Protein AF-A0A1U7JDV9-F1 (afdb_monomer)

Organism: NCBI:txid197461

Secondary structure (DSSP, 8-state):
--SSSGGG--TTSS--HHHHHHHHHHHHHTT-HHHHHHHHHHHTTS-HHHHHHHHHHHHHHHHHHHH----

Mean predicted aligned error: 9.72 Å

Nearest PDB structures (foldseek):
  3e4b-assembly1_A  TM=8.315E-01  e=5.655E-01  Pseudomonas fluorescens
  6deh-assembly2_B  TM=9.400E-01  e=1.363E+00  Legionella pneumophila subsp. pneumophila str. Philadelphia 1
  3e4b-assembly4_D  TM=7.836E-01  e=1.060E+00  Pseudomonas fluorescens
  7ula-assembly1_B  TM=7.795E-01  e=1.645E+00  Pseudomonas putida

pLDDT: mean 75.43, std 18.72, range [34.53, 91.12]

Structure (mmCIF, N/CA/C/O backbone):
data_AF-A0A1U7JDV9-F1
#
_entry.id   AF-A0A1U7JDV9-F1
#
loop_
_atom_site.group_PDB
_atom_site.id
_atom_site.type_symbol
_atom_site.label_atom_id
_atom_site.label_alt_id
_atom_site.label_comp_id
_atom_site.label_asym_id
_atom_site.label_entity_id
_atom_site.label_seq_id
_atom_site.pdbx_PDB_ins_code
_atom_site.Cartn_x
_atom_site.Cartn_y
_atom_site.Cartn_z
_atom_site.occupancy
_atom_site.B_iso_or_equiv
_atom_site.auth_seq_id
_atom_site.auth_comp_id
_atom_site.auth_asym_id
_atom_site.auth_atom_id
_atom_site.pdbx_PDB_model_num
ATOM 1 N N . MET A 1 1 ? 17.973 2.369 -5.785 1.00 42.75 1 MET A N 1
ATOM 2 C CA . MET A 1 1 ? 17.181 1.493 -4.887 1.00 42.75 1 MET A CA 1
ATOM 3 C C . MET A 1 1 ? 17.172 2.040 -3.450 1.00 42.75 1 MET A C 1
ATOM 5 O O . MET A 1 1 ? 17.617 1.366 -2.535 1.00 42.75 1 MET A O 1
ATOM 9 N N . ARG A 1 2 ? 16.726 3.286 -3.222 1.00 52.22 2 ARG A N 1
ATOM 10 C CA . ARG A 1 2 ? 16.697 3.900 -1.873 1.00 52.22 2 ARG A CA 1
ATOM 11 C C . ARG A 1 2 ? 15.592 4.957 -1.781 1.00 52.22 2 ARG A C 1
ATOM 13 O O . ARG A 1 2 ? 15.872 6.125 -1.576 1.00 52.22 2 ARG A O 1
ATOM 20 N N . ARG A 1 3 ? 14.346 4.574 -2.072 1.00 53.88 3 ARG A N 1
ATOM 21 C CA . ARG A 1 3 ? 13.167 5.452 -1.891 1.00 53.88 3 ARG A CA 1
ATOM 22 C C . ARG A 1 3 ? 11.926 4.731 -1.344 1.00 53.88 3 ARG A C 1
ATOM 24 O O . ARG A 1 3 ? 10.883 5.351 -1.224 1.00 53.88 3 ARG A O 1
ATOM 31 N N . GLY A 1 4 ? 12.037 3.445 -0.997 1.00 53.81 4 GLY A N 1
ATOM 32 C CA . GLY A 1 4 ? 10.931 2.657 -0.434 1.00 53.81 4 GLY A CA 1
ATOM 33 C C . GLY A 1 4 ? 10.920 2.554 1.096 1.00 53.81 4 GLY A C 1
ATOM 34 O O . GLY A 1 4 ? 10.011 1.943 1.632 1.00 53.81 4 GLY A O 1
ATOM 35 N N . PHE A 1 5 ? 11.917 3.107 1.800 1.00 57.22 5 PHE A N 1
ATOM 36 C CA . PHE A 1 5 ? 12.095 2.865 3.242 1.00 57.22 5 PHE A CA 1
ATOM 37 C C . PHE A 1 5 ? 11.790 4.084 4.133 1.00 57.22 5 PHE A C 1
ATOM 39 O O . PHE A 1 5 ? 11.521 3.926 5.316 1.00 57.22 5 PHE A O 1
ATOM 46 N N . GLU A 1 6 ? 11.778 5.306 3.591 1.00 54.22 6 GLU A N 1
ATOM 47 C CA . GLU A 1 6 ? 11.661 6.529 4.411 1.00 54.22 6 GLU A CA 1
ATOM 48 C C . GLU A 1 6 ? 10.220 7.023 4.625 1.00 54.22 6 GLU A C 1
ATOM 50 O O . GLU A 1 6 ? 9.992 7.878 5.476 1.00 54.22 6 GLU A O 1
ATOM 55 N N . ALA A 1 7 ? 9.223 6.432 3.958 1.00 51.16 7 ALA A N 1
ATOM 56 C CA . ALA A 1 7 ? 7.810 6.720 4.238 1.00 51.16 7 ALA A CA 1
ATOM 57 C C . ALA A 1 7 ? 7.294 6.059 5.538 1.00 51.16 7 ALA A C 1
ATOM 59 O O . ALA A 1 7 ? 6.157 6.289 5.933 1.00 51.16 7 ALA A O 1
ATOM 60 N N . ALA A 1 8 ? 8.123 5.264 6.228 1.00 47.34 8 ALA A N 1
ATOM 61 C CA . ALA A 1 8 ? 7.763 4.603 7.485 1.00 47.34 8 ALA A CA 1
ATOM 62 C C . ALA A 1 8 ? 7.915 5.498 8.733 1.00 47.34 8 ALA A C 1
ATOM 64 O O . ALA A 1 8 ? 7.428 5.142 9.802 1.00 47.34 8 ALA A O 1
ATOM 65 N N . CYS A 1 9 ? 8.557 6.667 8.625 1.00 42.50 9 CYS A N 1
ATOM 66 C CA . CYS A 1 9 ? 8.758 7.580 9.756 1.00 42.50 9 CYS A CA 1
ATOM 67 C C . CYS A 1 9 ? 7.769 8.754 9.735 1.00 42.50 9 CYS A C 1
ATOM 69 O O . CYS A 1 9 ? 8.143 9.913 9.926 1.00 42.50 9 CYS A O 1
ATOM 71 N N . GLY A 1 10 ? 6.481 8.453 9.560 1.00 44.03 10 GLY A N 1
ATOM 72 C CA . GLY A 1 10 ? 5.428 9.302 10.103 1.00 44.03 10 GLY A CA 1
ATOM 73 C C . GLY A 1 10 ? 5.570 9.304 11.623 1.00 44.03 10 GLY A C 1
ATOM 74 O O . GLY A 1 10 ? 5.248 8.325 12.289 1.00 44.03 10 GLY A O 1
ATOM 75 N N . ARG A 1 11 ? 6.137 10.377 12.178 1.00 45.66 11 ARG A N 1
ATOM 76 C CA . ARG A 1 11 ? 6.274 10.596 13.624 1.00 45.66 11 ARG A CA 1
ATOM 77 C C . ARG A 1 11 ? 4.936 10.334 14.336 1.00 45.66 11 ARG A C 1
ATOM 79 O O . ARG A 1 11 ? 4.062 11.192 14.344 1.00 45.66 11 ARG A O 1
ATOM 86 N N . GLY A 1 12 ? 4.820 9.175 14.985 1.00 45.97 12 GLY A N 1
ATOM 87 C CA . GLY A 1 12 ? 3.986 8.998 16.176 1.00 45.97 12 GLY A CA 1
ATOM 88 C C . GLY A 1 12 ? 2.659 8.246 16.065 1.00 45.97 12 GLY A C 1
ATOM 89 O O . GLY A 1 12 ? 1.909 8.281 17.036 1.00 45.97 12 GLY A O 1
ATOM 90 N N . ARG A 1 13 ? 2.324 7.549 14.976 1.00 44.91 13 ARG A N 1
ATOM 91 C CA . ARG A 1 13 ? 1.096 6.729 14.929 1.00 44.91 13 ARG A CA 1
ATOM 92 C C . ARG A 1 13 ? 1.388 5.375 14.293 1.00 44.91 13 ARG A C 1
ATOM 94 O O . ARG A 1 13 ? 2.276 5.288 13.455 1.00 44.91 13 ARG A O 1
ATOM 101 N N . GLY A 1 14 ? 0.721 4.327 14.784 1.00 55.84 14 GLY A N 1
ATOM 102 C CA . GLY A 1 14 ? 0.899 2.944 14.336 1.00 55.84 14 GLY A CA 1
ATOM 103 C C . GLY A 1 14 ? 0.854 2.809 12.815 1.00 55.84 14 GLY A C 1
ATOM 104 O O . GLY A 1 14 ? 0.362 3.709 12.144 1.00 55.84 14 GLY A O 1
ATOM 105 N N . VAL A 1 15 ? 1.415 1.705 12.310 1.00 63.59 15 VAL A N 1
ATOM 106 C CA . VAL A 1 15 ? 1.535 1.357 10.882 1.00 63.59 15 VAL A CA 1
ATOM 107 C C . VAL A 1 15 ? 0.455 2.042 10.040 1.00 63.59 15 VAL A C 1
ATOM 109 O O . VAL A 1 15 ? -0.724 1.727 10.179 1.00 63.59 15 VAL A O 1
ATOM 112 N N . ASP A 1 16 ? 0.861 2.992 9.196 1.00 82.31 16 ASP A N 1
ATOM 113 C CA . ASP A 1 16 ? -0.061 3.696 8.308 1.00 82.31 16 ASP A CA 1
ATOM 114 C C . ASP A 1 16 ? -0.511 2.730 7.206 1.00 82.31 16 ASP A C 1
ATOM 116 O O . ASP A 1 16 ? 0.173 2.514 6.199 1.00 82.31 16 ASP A O 1
ATOM 120 N N . LEU A 1 17 ? -1.655 2.089 7.446 1.00 84.25 17 LEU A N 1
ATOM 121 C CA . LEU A 1 17 ? -2.241 1.117 6.532 1.00 84.25 17 LEU A CA 1
ATOM 122 C C . LEU A 1 17 ? -2.586 1.755 5.179 1.00 84.25 17 LEU A C 1
ATOM 124 O O . LEU A 1 17 ? -2.520 1.072 4.157 1.00 84.25 17 LEU A O 1
ATOM 128 N N .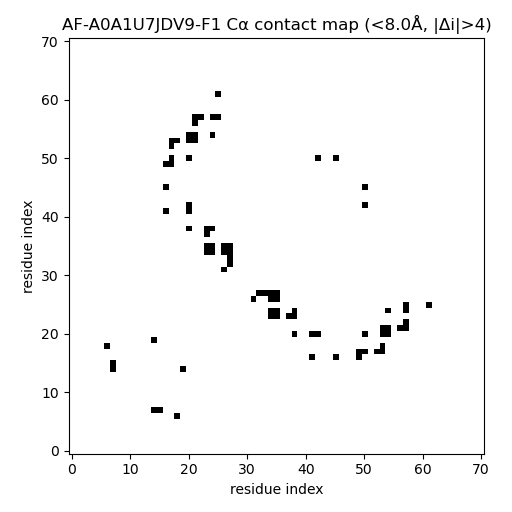 ILE A 1 18 ? -2.885 3.061 5.144 1.00 87.00 18 ILE A N 1
ATOM 129 C CA . ILE A 1 18 ? -3.186 3.797 3.910 1.00 87.00 18 ILE A CA 1
ATOM 130 C C . ILE A 1 18 ? -1.928 3.879 3.044 1.00 87.00 18 ILE A C 1
ATOM 132 O O . ILE A 1 18 ? -1.955 3.494 1.869 1.00 87.00 18 ILE A O 1
ATOM 136 N N . GLU A 1 19 ? -0.811 4.317 3.626 1.00 85.38 19 GLU A N 1
ATOM 137 C CA . GLU A 1 19 ? 0.463 4.435 2.910 1.00 85.38 19 GLU A CA 1
ATOM 138 C C . GLU A 1 19 ? 0.985 3.052 2.478 1.00 85.38 19 GLU A C 1
ATOM 140 O O . GLU A 1 19 ? 1.421 2.873 1.338 1.00 85.38 19 GLU A O 1
ATOM 145 N N . ALA A 1 20 ? 0.868 2.035 3.336 1.00 87.62 20 ALA A N 1
ATOM 146 C CA . ALA A 1 20 ? 1.254 0.666 2.997 1.00 87.62 20 ALA A CA 1
ATOM 147 C C . ALA A 1 20 ? 0.399 0.083 1.853 1.00 87.62 20 ALA A C 1
ATOM 149 O O . ALA A 1 20 ? 0.942 -0.430 0.867 1.00 87.62 20 ALA A O 1
ATOM 150 N N . H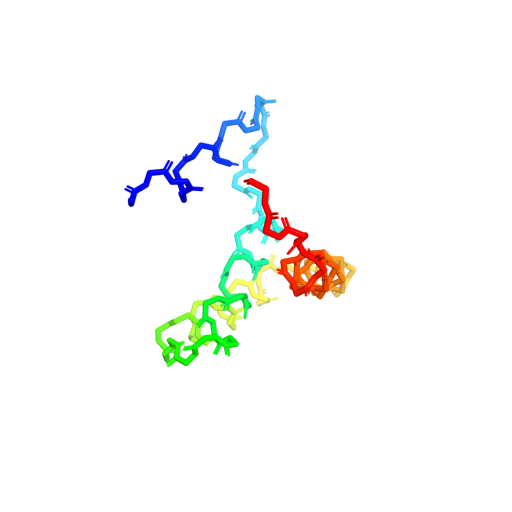IS A 1 21 ? -0.931 0.220 1.917 1.00 90.25 21 HIS A N 1
ATOM 151 C CA . HIS A 1 21 ? -1.835 -0.239 0.857 1.00 90.25 21 HIS A CA 1
ATOM 152 C C . HIS A 1 21 ? -1.553 0.476 -0.474 1.00 90.25 21 HIS A C 1
ATOM 154 O O . HIS A 1 21 ? -1.581 -0.148 -1.540 1.00 90.25 21 HIS A O 1
ATOM 160 N N . LYS A 1 22 ? -1.235 1.774 -0.442 1.00 88.94 22 LYS A N 1
ATOM 161 C CA . LYS A 1 22 ? -0.832 2.551 -1.623 1.00 88.94 22 LYS A CA 1
ATOM 162 C C . LYS A 1 22 ? 0.405 1.954 -2.300 1.00 88.94 22 LYS A C 1
ATOM 164 O O . LYS A 1 22 ? 0.369 1.733 -3.514 1.00 88.94 22 LYS A O 1
ATOM 169 N N . TRP A 1 23 ? 1.464 1.640 -1.552 1.00 87.81 23 TRP A N 1
ATOM 170 C CA . TRP A 1 23 ? 2.676 1.042 -2.128 1.00 87.81 23 TRP 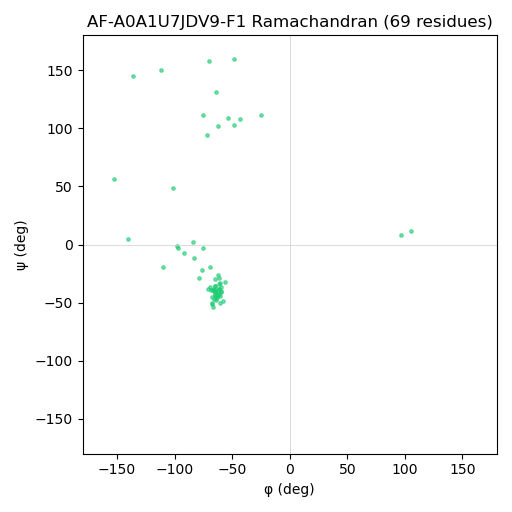A CA 1
ATOM 171 C C . TRP A 1 23 ? 2.425 -0.348 -2.712 1.00 87.81 23 TRP A C 1
ATOM 173 O O . TRP A 1 23 ? 2.898 -0.635 -3.814 1.00 87.81 23 TRP A O 1
ATOM 183 N N . PHE A 1 24 ? 1.616 -1.179 -2.050 1.00 88.94 24 PHE A N 1
ATOM 184 C CA . PHE A 1 24 ? 1.222 -2.470 -2.612 1.00 88.94 24 PHE A CA 1
ATOM 185 C C . PHE A 1 24 ? 0.370 -2.325 -3.875 1.00 88.94 24 PHE A C 1
ATOM 187 O O . PHE A 1 24 ? 0.543 -3.091 -4.819 1.00 88.94 24 PHE A O 1
ATOM 194 N N . ASN A 1 25 ? -0.500 -1.317 -3.952 1.00 86.94 25 ASN A N 1
ATOM 195 C CA . ASN A 1 25 ? -1.271 -1.031 -5.160 1.00 86.94 25 ASN A CA 1
ATOM 196 C C . ASN A 1 25 ? -0.366 -0.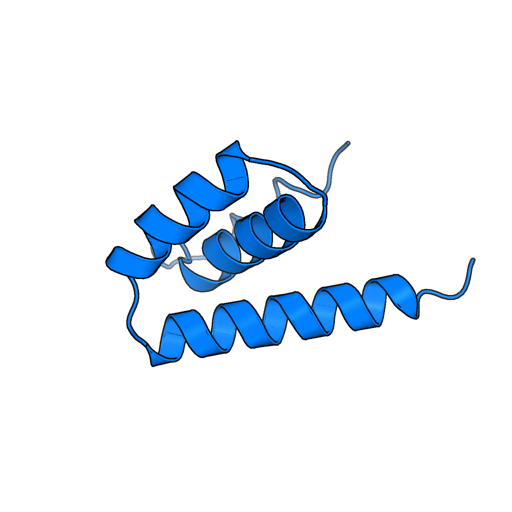614 -6.333 1.00 86.94 25 ASN A C 1
ATOM 198 O O . ASN A 1 25 ? -0.501 -1.132 -7.439 1.00 86.94 25 ASN A O 1
ATOM 202 N N . ILE A 1 26 ? 0.621 0.249 -6.081 1.00 86.81 26 ILE A N 1
ATOM 203 C CA . ILE A 1 26 ? 1.614 0.658 -7.087 1.00 86.81 26 ILE A CA 1
A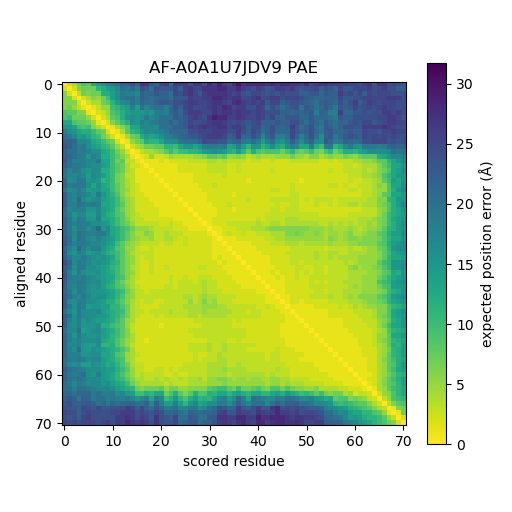TOM 204 C C . ILE A 1 26 ? 2.465 -0.538 -7.542 1.00 86.81 26 ILE A C 1
ATOM 206 O O . ILE A 1 26 ? 2.696 -0.718 -8.739 1.00 86.81 26 ILE A O 1
ATOM 210 N N . ALA A 1 27 ? 2.928 -1.373 -6.611 1.00 87.25 27 ALA A N 1
ATOM 211 C CA . ALA A 1 27 ? 3.713 -2.563 -6.930 1.00 87.25 27 ALA A CA 1
ATOM 212 C C . ALA A 1 27 ? 2.887 -3.615 -7.694 1.00 87.25 27 ALA A C 1
ATOM 214 O O . ALA A 1 27 ? 3.384 -4.206 -8.654 1.00 87.25 27 ALA A O 1
ATOM 215 N N . ALA A 1 28 ? 1.614 -3.797 -7.3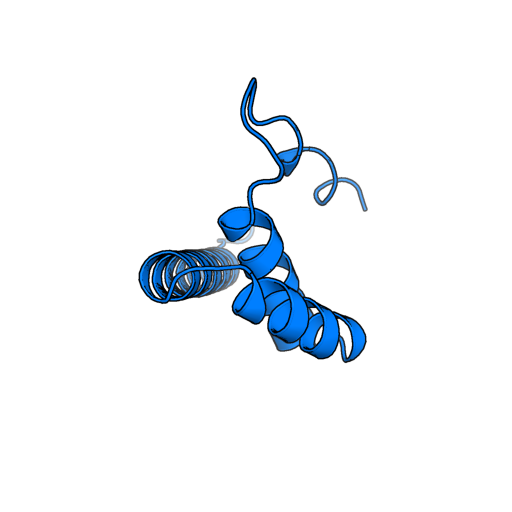34 1.00 88.44 28 ALA A N 1
ATOM 216 C CA . ALA A 1 28 ? 0.675 -4.645 -8.062 1.00 88.44 28 ALA A CA 1
ATOM 217 C C . ALA A 1 28 ? 0.443 -4.133 -9.493 1.00 88.44 28 ALA A C 1
ATOM 219 O O . ALA A 1 28 ? 0.490 -4.921 -10.435 1.00 88.44 28 ALA A O 1
ATOM 220 N N . ALA A 1 29 ? 0.280 -2.818 -9.675 1.00 84.88 29 ALA A N 1
ATOM 221 C CA . ALA A 1 29 ? 0.152 -2.193 -10.994 1.00 84.88 29 ALA A CA 1
ATOM 222 C C . ALA A 1 29 ? 1.405 -2.385 -11.872 1.00 84.88 29 ALA A C 1
ATOM 224 O O . ALA A 1 29 ? 1.304 -2.423 -13.095 1.00 84.88 29 ALA A O 1
ATOM 225 N N . LYS A 1 30 ? 2.582 -2.559 -11.258 1.00 83.88 30 LYS A N 1
ATOM 226 C CA . LYS A 1 30 ? 3.847 -2.889 -11.939 1.00 83.88 30 LYS A CA 1
ATOM 227 C C . LYS A 1 30 ? 4.040 -4.393 -12.201 1.00 83.88 30 LYS A C 1
ATOM 229 O O . LYS A 1 30 ? 5.076 -4.776 -12.734 1.00 83.88 30 LYS A O 1
ATOM 234 N N . GLY A 1 31 ? 3.073 -5.241 -11.841 1.00 87.62 31 GLY A N 1
ATOM 235 C CA . GLY A 1 31 ? 3.099 -6.686 -12.098 1.00 87.62 31 GLY A CA 1
ATOM 236 C C . GLY A 1 31 ? 3.604 -7.553 -10.939 1.00 87.62 31 GLY A C 1
ATOM 237 O O . GLY A 1 31 ? 3.773 -8.760 -11.116 1.00 87.62 31 GLY A O 1
ATOM 238 N N . CYS A 1 32 ? 3.827 -6.990 -9.747 1.00 89.06 32 CYS A N 1
ATOM 239 C CA . CYS A 1 32 ? 4.222 -7.779 -8.581 1.00 89.06 32 CYS A CA 1
ATOM 240 C C . CYS A 1 32 ? 3.025 -8.561 -8.015 1.00 89.06 32 CYS A C 1
ATOM 242 O O . CYS A 1 32 ? 2.097 -7.977 -7.453 1.00 89.06 32 CYS A O 1
ATOM 244 N N . ARG A 1 33 ? 3.049 -9.894 -8.139 1.00 89.50 33 ARG A N 1
ATOM 245 C CA . ARG A 1 33 ? 1.972 -10.775 -7.648 1.00 89.50 33 ARG A CA 1
ATOM 246 C C . ARG A 1 33 ? 1.892 -10.822 -6.121 1.00 89.50 33 ARG A C 1
ATOM 248 O O . ARG A 1 33 ? 0.790 -10.829 -5.584 1.00 89.50 33 ARG A O 1
ATOM 255 N N . GLU A 1 34 ? 3.029 -10.788 -5.430 1.00 87.06 34 GLU A N 1
ATOM 256 C CA . GLU A 1 34 ? 3.076 -10.738 -3.959 1.00 87.06 34 GLU A CA 1
ATOM 257 C C . GLU A 1 34 ? 2.408 -9.465 -3.428 1.00 87.06 34 GLU A C 1
ATOM 259 O O . GLU A 1 34 ? 1.630 -9.508 -2.478 1.00 87.06 34 GLU A O 1
ATOM 264 N N . ALA A 1 35 ? 2.598 -8.337 -4.118 1.00 88.19 35 ALA A N 1
ATOM 265 C CA . ALA A 1 35 ? 1.936 -7.089 -3.762 1.00 88.19 35 ALA A CA 1
ATOM 266 C C . ALA A 1 35 ? 0.407 -7.159 -3.916 1.00 88.19 35 ALA A C 1
ATOM 268 O O . ALA A 1 35 ? -0.311 -6.508 -3.163 1.00 88.19 35 ALA A O 1
ATOM 269 N N . VAL A 1 36 ? -0.119 -7.968 -4.846 1.00 88.44 36 VAL A N 1
ATOM 270 C CA . VAL A 1 36 ? -1.571 -8.202 -4.952 1.00 88.44 36 VAL A CA 1
ATOM 271 C C .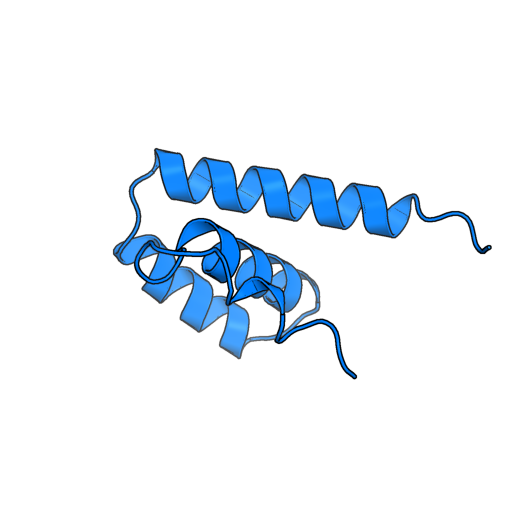 VAL A 1 36 ? -2.097 -8.923 -3.713 1.00 88.44 36 VAL A C 1
ATOM 273 O O . VAL A 1 36 ? -3.183 -8.584 -3.243 1.00 88.44 36 VAL A O 1
ATOM 276 N N . HIS A 1 37 ? -1.343 -9.897 -3.198 1.00 90.31 37 HIS A N 1
ATOM 277 C CA . HIS A 1 37 ? -1.716 -10.651 -2.005 1.00 90.31 37 HIS A CA 1
ATOM 278 C C . HIS A 1 37 ? -1.702 -9.752 -0.765 1.00 90.31 37 HIS A C 1
ATOM 280 O O . HIS A 1 37 ? -2.747 -9.568 -0.144 1.00 90.31 37 HIS A O 1
ATOM 286 N N . HIS A 1 38 ? -0.586 -9.069 -0.505 1.00 87.19 38 HIS A N 1
ATOM 287 C CA . HIS A 1 38 ? -0.470 -8.165 0.642 1.00 87.19 38 HIS A CA 1
ATOM 288 C C . HIS A 1 38 ? -1.457 -6.996 0.595 1.00 87.19 38 HIS A C 1
ATOM 290 O O . HIS A 1 38 ? -1.988 -6.595 1.626 1.00 87.19 38 HIS A O 1
ATOM 296 N N . ARG A 1 39 ? -1.784 -6.474 -0.597 1.00 89.38 39 ARG A N 1
ATOM 297 C CA . ARG A 1 39 ? -2.838 -5.458 -0.748 1.00 89.38 39 ARG A CA 1
ATOM 298 C C . ARG A 1 39 ? -4.196 -5.963 -0.263 1.00 89.38 39 ARG A C 1
ATOM 300 O O . ARG A 1 39 ? -4.940 -5.190 0.335 1.00 89.38 39 ARG A O 1
ATOM 307 N N . ARG A 1 40 ? -4.542 -7.222 -0.556 1.00 89.19 40 ARG A N 1
ATOM 308 C CA . ARG A 1 40 ? -5.810 -7.822 -0.111 1.00 89.19 40 ARG A CA 1
ATOM 309 C C . ARG A 1 40 ? -5.821 -7.989 1.404 1.00 89.19 40 ARG A C 1
ATOM 311 O O . ARG A 1 40 ? -6.729 -7.471 2.033 1.00 89.19 40 ARG A O 1
ATOM 318 N N . GLU A 1 41 ? -4.772 -8.580 1.971 1.00 90.06 41 GLU A N 1
ATOM 319 C CA . GLU A 1 41 ? -4.661 -8.773 3.426 1.00 90.06 41 GLU A CA 1
ATOM 320 C C . GLU A 1 41 ? -4.694 -7.452 4.211 1.00 90.06 41 GLU A C 1
ATOM 322 O O . GLU A 1 41 ? -5.263 -7.382 5.299 1.00 90.06 41 GLU A O 1
ATOM 327 N N . LEU A 1 42 ? -4.100 -6.383 3.665 1.00 88.12 42 LEU A N 1
ATOM 328 C CA . LEU A 1 42 ? -4.204 -5.054 4.269 1.00 88.12 42 LEU A CA 1
ATOM 329 C C . LEU A 1 42 ? -5.605 -4.461 4.133 1.00 88.12 42 LEU A C 1
ATOM 331 O O . LEU A 1 42 ? -6.075 -3.819 5.065 1.00 88.12 42 LEU A O 1
ATOM 335 N N . SER A 1 43 ? -6.273 -4.670 2.994 1.00 87.88 43 SER A N 1
ATOM 336 C CA . SER A 1 43 ? -7.632 -4.152 2.776 1.00 87.88 43 SER A CA 1
ATOM 337 C C . SER A 1 43 ? -8.621 -4.716 3.794 1.00 87.88 43 SER A C 1
ATOM 339 O O . SER A 1 43 ? -9.531 -4.002 4.197 1.00 87.88 43 SER A O 1
ATOM 341 N N . ASP A 1 44 ? -8.416 -5.957 4.241 1.00 89.81 44 ASP A N 1
ATOM 342 C CA . ASP A 1 44 ? -9.260 -6.611 5.247 1.00 89.81 44 ASP A CA 1
ATOM 343 C C . ASP A 1 44 ? -9.118 -5.984 6.649 1.00 89.81 44 ASP A C 1
ATOM 345 O O . ASP A 1 44 ? -9.999 -6.135 7.493 1.00 89.81 44 ASP A O 1
ATOM 349 N N . GLN A 1 45 ? -8.026 -5.253 6.898 1.00 87.56 45 GLN A N 1
ATOM 350 C CA . GLN A 1 45 ? -7.755 -4.544 8.156 1.00 87.56 45 GLN A CA 1
ATOM 351 C C . GLN A 1 45 ? -8.112 -3.052 8.093 1.00 87.56 45 GLN A C 1
ATOM 353 O O . GLN A 1 45 ? -7.946 -2.337 9.080 1.00 87.56 45 GLN A O 1
ATOM 358 N N . MET A 1 46 ? -8.586 -2.574 6.942 1.00 87.31 46 MET A N 1
ATOM 359 C CA . MET A 1 46 ? -8.887 -1.170 6.687 1.00 87.31 46 MET A CA 1
ATOM 360 C C . MET A 1 46 ? -10.389 -0.952 6.533 1.00 87.31 46 MET A C 1
ATOM 362 O O . MET A 1 46 ? -11.129 -1.793 6.025 1.00 87.31 46 MET A O 1
ATOM 366 N N . SER A 1 47 ? -10.853 0.234 6.903 1.00 91.12 47 SER A N 1
ATOM 367 C CA . SER A 1 47 ? -12.194 0.681 6.545 1.00 91.12 47 SER A CA 1
ATOM 368 C C . SER A 1 47 ? -12.301 0.970 5.044 1.00 91.12 47 SER A C 1
ATOM 370 O O . SER A 1 47 ? -11.328 1.304 4.364 1.00 91.12 47 SER A O 1
ATOM 372 N N . ALA A 1 48 ? -13.526 0.935 4.516 1.00 88.06 48 ALA A N 1
ATOM 373 C CA . ALA A 1 48 ? -13.784 1.291 3.121 1.00 88.06 48 ALA A CA 1
ATOM 374 C C . ALA A 1 48 ? -13.298 2.713 2.767 1.00 88.06 48 ALA A C 1
ATOM 376 O O . ALA A 1 48 ? -12.861 2.950 1.640 1.00 88.06 48 ALA A O 1
ATOM 377 N N . GLN A 1 49 ? -13.340 3.648 3.726 1.00 87.88 49 GLN A N 1
ATOM 378 C CA . GLN A 1 49 ? -12.836 5.013 3.547 1.00 87.88 49 GLN A CA 1
ATOM 379 C C . GLN A 1 49 ? -11.311 5.037 3.396 1.00 87.88 49 GLN A C 1
ATOM 381 O O . GLN A 1 49 ? -10.797 5.680 2.484 1.00 87.88 49 GLN A O 1
ATOM 386 N N . GLU A 1 50 ? -10.590 4.292 4.234 1.00 86.56 50 GLU A N 1
ATOM 387 C CA . GLU A 1 50 ? -9.128 4.195 4.171 1.00 86.56 50 GLU A CA 1
ATOM 388 C C . GLU A 1 50 ? -8.662 3.500 2.886 1.00 86.56 50 GLU A C 1
ATOM 390 O O . GLU A 1 50 ? -7.704 3.944 2.252 1.00 86.56 50 GLU A O 1
ATOM 395 N N . VAL A 1 51 ? -9.366 2.451 2.443 1.00 88.38 51 VAL A N 1
ATOM 396 C CA . VAL A 1 51 ? -9.076 1.780 1.164 1.00 88.38 51 VAL A CA 1
ATOM 397 C C . VAL A 1 51 ? -9.294 2.736 -0.010 1.00 88.38 51 VAL A C 1
ATOM 399 O O . VAL A 1 51 ? -8.457 2.806 -0.916 1.00 88.38 51 VAL A O 1
ATOM 402 N N . ALA A 1 52 ? -10.397 3.490 -0.010 1.00 89.50 52 ALA A N 1
ATOM 403 C CA . ALA A 1 52 ? -10.683 4.469 -1.055 1.00 89.50 52 ALA A CA 1
ATOM 404 C C . ALA A 1 52 ? -9.603 5.560 -1.117 1.00 89.50 52 ALA A C 1
ATOM 406 O O . ALA A 1 52 ? -9.138 5.901 -2.210 1.00 89.50 52 ALA A O 1
ATOM 407 N N . GLU A 1 53 ? -9.159 6.049 0.041 1.00 89.12 53 GLU A N 1
ATOM 408 C CA . GLU A 1 53 ? -8.102 7.051 0.141 1.00 89.12 53 GLU A CA 1
ATOM 409 C C . GLU A 1 53 ? -6.752 6.506 -0.346 1.00 89.12 53 GLU A C 1
ATOM 411 O O . GLU A 1 53 ? -6.113 7.115 -1.207 1.00 89.12 53 GLU A O 1
ATOM 416 N N . ALA A 1 54 ? -6.357 5.305 0.083 1.00 89.00 54 ALA A N 1
ATOM 417 C CA . ALA A 1 54 ? -5.118 4.664 -0.362 1.00 89.00 54 ALA A CA 1
AT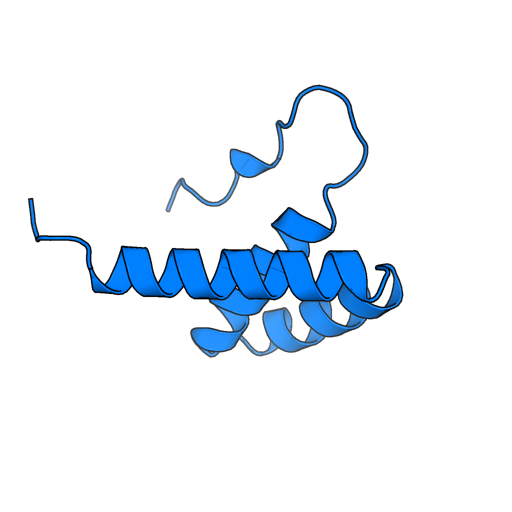OM 418 C C . ALA A 1 54 ? -5.095 4.444 -1.883 1.00 89.00 54 ALA A C 1
ATOM 420 O O . ALA A 1 54 ? -4.077 4.642 -2.553 1.00 89.00 54 ALA A O 1
ATOM 421 N N . GLN A 1 55 ? -6.231 4.050 -2.465 1.00 89.38 55 GLN A N 1
ATOM 422 C CA . GLN A 1 55 ? -6.365 3.914 -3.913 1.00 89.38 55 GLN A CA 1
ATOM 423 C C . GLN A 1 55 ? -6.310 5.263 -4.638 1.00 89.38 55 GLN A C 1
ATOM 425 O O . GLN A 1 55 ? -5.707 5.343 -5.711 1.00 89.38 55 GLN A O 1
ATOM 430 N N . ARG A 1 56 ? -6.927 6.315 -4.081 1.00 89.31 56 ARG A N 1
ATOM 431 C CA . ARG A 1 56 ? -6.881 7.676 -4.636 1.00 89.31 56 ARG A CA 1
ATOM 432 C C . ARG A 1 56 ? -5.443 8.180 -4.687 1.00 89.31 56 ARG A C 1
ATOM 434 O O . ARG A 1 56 ? -4.987 8.557 -5.764 1.00 89.31 56 ARG A O 1
ATOM 441 N N . GLN A 1 57 ? -4.718 8.080 -3.575 1.00 88.31 57 GLN A N 1
ATOM 442 C CA . GLN A 1 57 ? -3.313 8.477 -3.491 1.00 88.31 57 GLN A CA 1
ATOM 443 C C . GLN A 1 57 ? -2.414 7.654 -4.423 1.00 88.31 57 GLN A C 1
ATOM 445 O O . GLN A 1 57 ? -1.514 8.204 -5.052 1.00 88.31 57 GLN A O 1
ATOM 450 N N . ALA A 1 58 ? -2.659 6.345 -4.562 1.00 87.94 58 ALA A N 1
ATOM 451 C CA . ALA A 1 58 ? -1.907 5.503 -5.494 1.00 87.94 58 ALA A CA 1
ATOM 452 C C . ALA A 1 58 ? -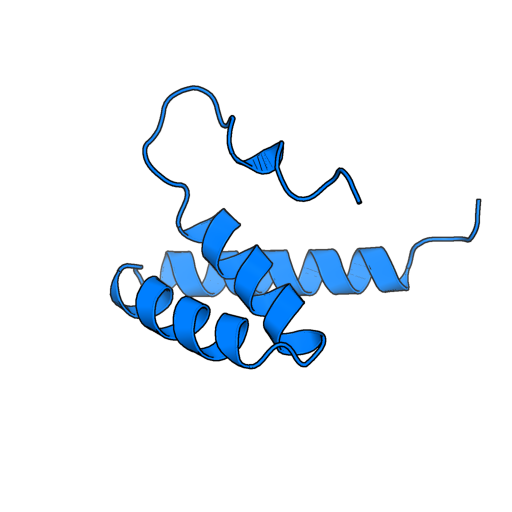2.109 5.933 -6.956 1.00 87.94 58 ALA A C 1
ATOM 454 O O . ALA A 1 58 ? -1.140 6.016 -7.711 1.00 87.94 58 ALA A O 1
ATOM 455 N N . ARG A 1 59 ? -3.353 6.236 -7.357 1.00 86.19 59 ARG A N 1
ATOM 456 C CA . ARG A 1 59 ? -3.663 6.744 -8.704 1.00 86.19 59 ARG A CA 1
ATOM 457 C C . ARG A 1 59 ? -3.026 8.104 -8.957 1.00 86.19 59 ARG A C 1
ATOM 459 O O . ARG A 1 59 ? -2.425 8.298 -10.006 1.00 86.19 59 ARG A O 1
ATOM 466 N N . GLU A 1 60 ? -3.137 9.016 -7.998 1.00 87.69 60 GLU A N 1
ATOM 467 C CA . GLU A 1 60 ? -2.542 10.351 -8.075 1.00 87.69 60 GLU A CA 1
ATOM 468 C C . GLU A 1 60 ? -1.015 10.268 -8.208 1.00 87.69 60 GLU A C 1
ATOM 470 O O . GLU A 1 60 ? -0.432 10.891 -9.090 1.00 87.69 60 GLU A O 1
ATOM 475 N N . TRP A 1 61 ? -0.369 9.403 -7.424 1.00 85.25 61 TRP A N 1
ATOM 476 C CA . TRP A 1 61 ? 1.069 9.167 -7.520 1.00 85.25 61 TRP A CA 1
ATOM 477 C C . TRP A 1 61 ? 1.488 8.587 -8.879 1.00 85.25 61 TRP A C 1
ATOM 479 O O . TRP A 1 61 ? 2.482 9.028 -9.453 1.00 85.25 61 TRP A O 1
ATOM 489 N N . LEU A 1 62 ? 0.729 7.629 -9.424 1.00 81.88 62 LEU A N 1
ATOM 490 C CA . LEU A 1 62 ? 0.982 7.074 -10.760 1.00 81.88 62 LEU A CA 1
ATOM 491 C C . LEU A 1 62 ? 0.788 8.123 -11.864 1.00 81.88 62 LEU A C 1
ATOM 493 O O . LEU A 1 62 ? 1.592 8.177 -12.793 1.00 81.88 62 LEU A O 1
ATOM 497 N N . ALA A 1 63 ? -0.232 8.976 -11.750 1.00 83.75 63 ALA A N 1
ATOM 498 C CA . ALA A 1 63 ? -0.471 10.072 -12.685 1.00 83.75 63 ALA A CA 1
ATOM 499 C C . ALA A 1 63 ? 0.663 11.111 -12.645 1.00 83.75 63 ALA A C 1
ATOM 501 O O . ALA A 1 63 ? 1.149 11.526 -13.695 1.00 83.75 63 ALA A O 1
ATOM 502 N N . LEU A 1 64 ? 1.147 11.468 -11.450 1.00 79.38 64 LEU A N 1
ATOM 503 C CA . LEU A 1 64 ? 2.299 12.359 -11.274 1.00 79.38 64 LEU A CA 1
ATOM 504 C C . LEU A 1 64 ? 3.605 11.743 -11.802 1.00 79.38 64 LEU A C 1
ATOM 506 O O . LEU A 1 64 ? 4.410 12.437 -12.415 1.00 79.38 64 LEU A O 1
ATOM 510 N N . GLN A 1 65 ? 3.814 10.436 -11.621 1.00 68.81 65 GLN A N 1
ATOM 511 C CA . GLN A 1 65 ? 4.968 9.725 -12.191 1.00 68.81 65 GLN A CA 1
ATOM 512 C C . GLN A 1 65 ? 4.939 9.688 -13.720 1.00 68.81 65 GLN A C 1
ATOM 514 O O . GLN A 1 65 ? 5.989 9.777 -14.345 1.00 68.81 65 GLN A O 1
ATOM 519 N N . HIS A 1 66 ? 3.754 9.578 -14.323 1.00 55.88 66 HIS A N 1
ATOM 520 C CA . HIS A 1 66 ? 3.598 9.639 -15.776 1.00 55.88 66 HIS A CA 1
ATOM 521 C C . HIS A 1 66 ? 3.712 11.076 -16.320 1.00 55.88 66 HIS A C 1
ATOM 523 O O . HIS A 1 66 ? 4.020 11.266 -17.493 1.00 55.88 66 HIS A O 1
ATOM 529 N N . HIS A 1 67 ? 3.480 12.082 -15.468 1.00 45.28 67 HIS A N 1
ATOM 530 C CA . HIS A 1 67 ? 3.690 13.498 -15.769 1.00 45.28 67 HIS A CA 1
ATOM 531 C C . HIS A 1 67 ? 5.166 13.897 -15.679 1.00 45.28 67 HIS A C 1
ATOM 533 O O . HIS A 1 67 ? 5.529 14.840 -16.373 1.00 45.28 67 HIS A O 1
ATOM 539 N N . ALA A 1 68 ? 6.013 13.259 -14.862 1.00 38.66 68 ALA A N 1
ATOM 540 C CA . ALA A 1 68 ? 7.372 13.744 -14.590 1.00 38.66 68 ALA A CA 1
ATOM 541 C C . ALA A 1 68 ? 8.096 14.222 -15.874 1.00 38.66 68 ALA A C 1
ATOM 543 O O . ALA A 1 68 ? 8.445 13.387 -16.715 1.00 38.66 68 ALA A O 1
ATOM 544 N N . PRO A 1 69 ? 8.305 15.546 -16.069 1.00 34.53 69 PRO A N 1
ATOM 545 C CA . PRO A 1 69 ? 9.156 16.001 -17.148 1.00 34.53 69 PRO A CA 1
ATOM 546 C C . PRO A 1 69 ? 10.548 15.471 -16.831 1.00 34.53 69 PRO A C 1
ATOM 548 O O . PRO A 1 69 ? 11.012 15.572 -15.694 1.00 34.53 69 PRO A O 1
ATOM 551 N N . ALA A 1 70 ? 11.181 14.860 -17.827 1.00 36.31 70 ALA A N 1
ATOM 552 C CA . ALA A 1 70 ? 12.597 14.558 -17.764 1.00 36.31 70 ALA A CA 1
ATOM 553 C C . ALA A 1 70 ? 13.338 15.864 -17.429 1.00 36.31 70 ALA A C 1
ATOM 555 O O . ALA A 1 70 ? 13.362 16.783 -18.247 1.00 36.31 70 ALA A O 1
ATOM 556 N N . ALA A 1 71 ? 13.864 15.960 -16.212 1.00 34.88 71 ALA A N 1
ATOM 557 C CA . ALA A 1 71 ? 14.726 17.037 -15.750 1.00 34.88 71 ALA A CA 1
ATOM 558 C C . ALA A 1 71 ? 15.871 16.417 -14.951 1.00 34.88 71 ALA A C 1
ATOM 560 O O . ALA A 1 71 ? 15.578 15.589 -14.054 1.00 34.88 71 ALA A O 1
#

Sequence (71 aa):
MRRGFEAACGRGRGVDLIEAHKWFNIAAAKGCREAVHHRRELSDQMSAQEVAEAQRQAREWLALQHHAPAA

Foldseek 3Di:
DPDPPPVQPPPDDPDLLLCLLLVLVLVVVVPDPVSVVVNVVSVVVDDPVSNVNSVVVSVVVVVVVVVDDDD

InterPro domains:
  IPR011990 Tetratricopeptide-like helical domain superfamily [G3DSA:1.25.40.10] (5-70)

Radius of gyration: 12.75 Å; Cα contacts (8 Å, |Δi|>4): 43; chains: 1; bounding box: 31×28×34 Å

Solvent-accessible surface area (backbone atoms only — not comparable to full-atom values): 4250 Å² total; per-residue (Å²): 144,88,80,88,70,73,81,74,70,61,89,84,65,75,85,59,62,38,63,52,37,17,52,21,50,51,38,29,76,74,68,37,66,67,27,49,52,54,31,51,63,48,49,78,77,43,54,73,68,46,49,52,48,17,52,49,52,33,51,52,51,52,52,51,65,74,58,60,72,92,124